Protein AF-A0A3D3CQ47-F1 (afdb_monomer)

Mean predicted aligned error: 13.93 Å

Solvent-accessible surface area (backbone atoms only — not comparable to full-atom values): 6694 Å² total; per-residue (Å²): 135,86,79,79,76,79,82,81,74,80,78,77,78,75,79,63,89,65,77,88,70,76,76,74,76,72,73,89,73,58,98,75,67,72,84,79,65,90,81,73,42,63,77,78,65,47,44,60,53,39,61,75,74,40,33,80,37,21,18,90,90,31,12,78,88,47,84,62,45,49,48,78,46,72,70,48,36,46,56,35,55,73,71,42,50,47,58,30,14,64,68,50,34,92,95,43,70,50,46,78,78,129

Foldseek 3Di:
DDDDDDPPPPPPPPPPPPVVPPDDPDDCPDPPPPPDPPDDDCVPHPQVVCVVFPCCQADCVRVPVVVNQHCNDPVSVCVCVVVCLVVCQCVVHPPHPHPDDD

Secondary structure (DSSP, 8-state):
----------------TTTT---PPP----TT-----SS--IIIIIHHHHHHHTHHHHSTTTGGGGTT---SSHHHHHHHHHTSHHHHHHTT-TTS--SS--

Sequence (102 aa):
MFSALPAFFFISCSKTSADRQTMNPPPPGNGTSSCDTADMKYAADVVPILQSHCYACHGSNSNTGSGGIILDSYNDLKTYAGNGYLKGNITHATGYIGMPYG

Structure (mmCIF, N/CA/C/O backbone):
data_AF-A0A3D3CQ47-F1
#
_entry.id   AF-A0A3D3CQ47-F1
#
loop_
_atom_site.group_PDB
_atom_site.id
_atom_site.type_symbol
_atom_site.label_atom_id
_atom_site.label_alt_id
_atom_site.label_comp_id
_atom_site.label_asym_id
_atom_site.label_entity_id
_atom_site.label_seq_id
_atom_site.pdbx_PDB_ins_code
_atom_site.Cartn_x
_atom_site.Cartn_y
_atom_site.Cartn_z
_atom_site.occupancy
_atom_site.B_iso_or_equiv
_atom_site.auth_seq_id
_atom_site.auth_comp_id
_atom_site.auth_asym_id
_atom_site.auth_atom_id
_atom_site.pdbx_PDB_model_num
ATOM 1 N N . MET A 1 1 ? 30.175 -60.212 -8.297 1.00 45.47 1 MET A N 1
ATOM 2 C CA . MET A 1 1 ? 29.993 -58.876 -8.903 1.00 45.47 1 MET A CA 1
ATOM 3 C C . MET A 1 1 ? 28.563 -58.469 -8.587 1.00 45.47 1 MET A C 1
ATOM 5 O O . MET A 1 1 ? 27.650 -58.882 -9.285 1.00 45.47 1 MET A O 1
ATOM 9 N N . PHE A 1 2 ? 28.340 -57.847 -7.428 1.00 43.09 2 PHE A N 1
ATOM 10 C CA . PHE A 1 2 ? 26.990 -57.523 -6.965 1.00 43.09 2 PHE A CA 1
ATOM 11 C C . PHE A 1 2 ? 26.507 -56.290 -7.728 1.00 43.09 2 PHE A C 1
ATOM 13 O O . PHE A 1 2 ? 26.981 -55.182 -7.497 1.00 43.09 2 PHE A O 1
ATOM 20 N N . SER A 1 3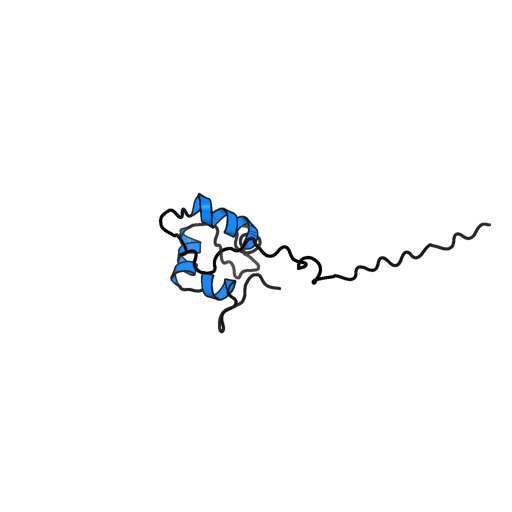 ? 25.633 -56.519 -8.705 1.00 48.81 3 SER A N 1
ATOM 21 C CA . SER A 1 3 ? 24.965 -55.466 -9.460 1.00 48.81 3 SER A CA 1
ATOM 22 C C . SER A 1 3 ? 23.957 -54.793 -8.528 1.00 48.81 3 SER A C 1
ATOM 24 O O . SER A 1 3 ? 22.962 -55.399 -8.135 1.00 48.81 3 SER A O 1
ATOM 26 N N . ALA A 1 4 ? 24.271 -53.574 -8.094 1.00 56.88 4 ALA A N 1
ATOM 27 C CA . ALA A 1 4 ? 23.358 -52.743 -7.329 1.00 56.88 4 ALA A CA 1
ATOM 28 C C . ALA A 1 4 ? 22.226 -52.288 -8.259 1.00 56.88 4 ALA A C 1
ATOM 30 O O . ALA A 1 4 ? 22.441 -51.457 -9.141 1.00 56.88 4 ALA A O 1
ATOM 31 N N . LEU A 1 5 ? 21.026 -52.846 -8.076 1.00 58.59 5 LEU A N 1
ATOM 32 C CA . LEU A 1 5 ? 19.818 -52.275 -8.662 1.00 58.59 5 LEU A CA 1
ATOM 33 C C . LEU A 1 5 ? 19.586 -50.904 -8.009 1.00 58.59 5 LEU A C 1
ATOM 35 O O . LEU A 1 5 ? 19.491 -50.837 -6.780 1.00 58.59 5 LEU A O 1
ATOM 39 N N . PRO A 1 6 ? 19.486 -49.810 -8.779 1.00 57.19 6 PRO A N 1
ATOM 40 C CA . PRO A 1 6 ? 19.151 -48.521 -8.208 1.00 57.19 6 PRO A CA 1
ATOM 41 C C . PRO A 1 6 ? 17.699 -48.582 -7.732 1.00 57.19 6 PRO A C 1
ATOM 43 O O . PRO A 1 6 ? 16.778 -48.824 -8.514 1.00 57.19 6 PRO A O 1
ATOM 46 N N . ALA A 1 7 ? 17.493 -48.373 -6.433 1.00 63.53 7 ALA A N 1
ATOM 47 C CA . ALA A 1 7 ? 16.179 -48.100 -5.883 1.00 63.53 7 ALA A CA 1
ATOM 48 C C . ALA A 1 7 ? 15.687 -46.771 -6.478 1.00 63.53 7 ALA A C 1
ATOM 50 O O . ALA A 1 7 ? 16.032 -45.692 -5.999 1.00 63.53 7 ALA A O 1
ATOM 51 N N . PHE A 1 8 ? 14.910 -46.854 -7.558 1.00 58.56 8 PHE A N 1
ATOM 52 C CA . PHE A 1 8 ? 14.142 -45.732 -8.081 1.00 58.56 8 PHE A CA 1
ATOM 53 C C . PHE A 1 8 ? 13.033 -45.408 -7.081 1.00 58.56 8 PHE A C 1
ATOM 55 O O . PHE A 1 8 ? 11.922 -45.931 -7.139 1.00 58.56 8 PHE A O 1
ATOM 62 N N . PHE A 1 9 ? 13.369 -44.552 -6.121 1.00 57.88 9 PHE A N 1
ATOM 63 C CA . PHE A 1 9 ? 12.401 -43.895 -5.265 1.00 57.88 9 PHE A CA 1
ATOM 64 C C . PHE A 1 9 ? 11.687 -42.848 -6.128 1.00 57.88 9 PHE A C 1
ATOM 66 O O . PHE A 1 9 ? 12.201 -41.753 -6.358 1.00 57.88 9 PHE A O 1
ATOM 73 N N . PHE A 1 10 ? 10.524 -43.203 -6.675 1.00 49.66 10 PHE A N 1
ATOM 74 C CA . PHE A 1 10 ? 9.627 -42.228 -7.285 1.00 49.66 10 PHE A CA 1
ATOM 75 C C . PHE A 1 10 ? 9.114 -41.309 -6.175 1.00 49.66 10 PHE A C 1
ATOM 77 O O . PHE A 1 10 ? 8.129 -41.604 -5.499 1.00 49.66 10 PHE A O 1
ATOM 84 N N . ILE A 1 11 ? 9.814 -40.192 -5.971 1.00 64.38 11 ILE A N 1
ATOM 85 C CA . ILE A 1 11 ? 9.326 -39.070 -5.175 1.00 64.38 11 ILE A CA 1
ATOM 86 C C . ILE A 1 11 ? 8.127 -38.496 -5.933 1.00 64.38 11 ILE A C 1
ATOM 88 O O . ILE A 1 11 ? 8.261 -37.680 -6.844 1.00 64.38 11 ILE A O 1
ATOM 92 N N . SER A 1 12 ? 6.937 -38.978 -5.579 1.00 60.62 12 SER A N 1
ATOM 93 C CA . SER A 1 12 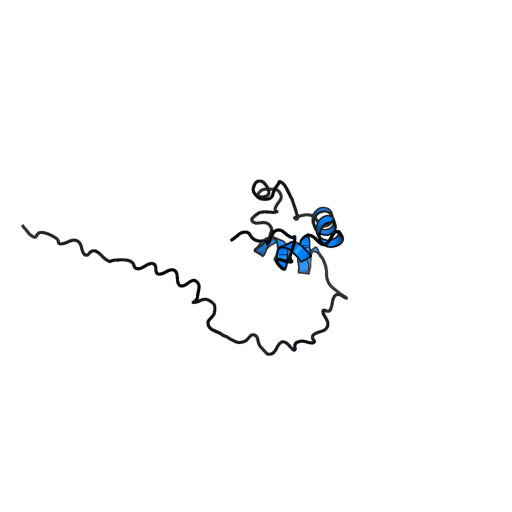? 5.675 -38.357 -5.953 1.00 60.62 12 SER A CA 1
ATOM 94 C C . SER A 1 12 ? 5.595 -37.000 -5.256 1.00 60.62 12 SER A C 1
ATOM 96 O O . SER A 1 12 ? 5.189 -36.901 -4.103 1.00 60.62 12 SER A O 1
ATOM 98 N N . CYS A 1 13 ? 5.980 -35.932 -5.952 1.00 62.78 13 CYS A N 1
ATOM 99 C CA . CYS A 1 13 ? 5.513 -34.591 -5.616 1.00 62.78 13 CYS A CA 1
ATOM 100 C C . CYS A 1 13 ? 4.133 -34.403 -6.250 1.00 62.78 13 CYS A C 1
ATOM 102 O O . CYS A 1 13 ? 3.977 -33.677 -7.233 1.00 62.78 13 CYS A O 1
ATOM 104 N N . SER A 1 14 ? 3.119 -35.062 -5.686 1.00 62.16 14 SER A N 1
ATOM 105 C CA . SER A 1 14 ? 1.749 -34.596 -5.885 1.00 62.16 14 SER A CA 1
ATOM 106 C C . SER A 1 14 ? 1.655 -33.258 -5.161 1.00 62.16 14 SER A C 1
ATOM 108 O O . SER A 1 14 ? 1.646 -33.209 -3.933 1.00 62.16 14 SER A O 1
ATOM 110 N N . LYS A 1 15 ? 1.684 -32.151 -5.911 1.00 52.66 15 LYS A N 1
ATOM 111 C CA . LYS A 1 15 ? 1.319 -30.842 -5.371 1.00 52.66 15 LYS A CA 1
ATOM 112 C C . LYS A 1 15 ? -0.129 -30.945 -4.901 1.00 52.66 15 LYS A C 1
ATOM 114 O O . LYS A 1 15 ? -1.047 -30.762 -5.695 1.00 52.66 15 LYS A O 1
ATOM 119 N N . THR A 1 16 ? -0.346 -31.234 -3.624 1.00 55.59 16 THR A N 1
ATOM 120 C CA . THR A 1 16 ? -1.658 -31.030 -3.026 1.00 55.59 16 THR A CA 1
ATOM 121 C C . THR A 1 16 ? -1.791 -29.539 -2.754 1.00 55.59 16 THR A C 1
ATOM 123 O O . THR A 1 16 ? -1.579 -29.064 -1.645 1.00 55.59 16 THR A O 1
ATOM 126 N N . SER A 1 17 ? -2.184 -28.783 -3.781 1.00 56.06 17 SER A N 1
ATOM 127 C CA . SER A 1 17 ? -2.675 -27.404 -3.642 1.00 56.06 17 SER A CA 1
ATOM 128 C C . SER A 1 17 ? -3.968 -27.321 -2.807 1.00 56.06 17 SER A C 1
ATOM 130 O O . SER A 1 17 ? -4.539 -26.247 -2.671 1.00 56.06 17 SER A O 1
ATOM 132 N N . ALA A 1 18 ? -4.439 -28.446 -2.260 1.00 55.16 18 ALA A N 1
ATOM 133 C CA . ALA A 1 18 ? -5.643 -28.576 -1.448 1.00 55.16 18 ALA A CA 1
ATOM 134 C C . ALA A 1 18 ? -5.375 -28.923 0.038 1.00 55.16 18 ALA A C 1
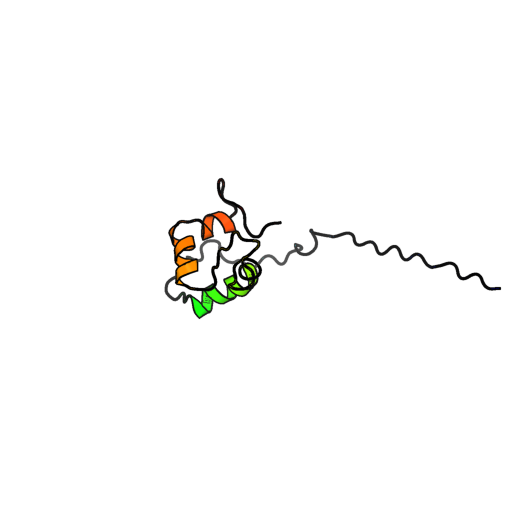ATOM 136 O O . ALA A 1 18 ? -6.322 -28.956 0.814 1.00 55.16 18 ALA A O 1
ATOM 137 N N . ASP A 1 19 ? -4.119 -29.123 0.474 1.00 54.38 19 ASP A N 1
ATOM 138 C CA . ASP A 1 19 ? -3.771 -29.497 1.866 1.00 54.38 19 ASP A CA 1
ATOM 139 C C . ASP A 1 19 ? -3.009 -28.378 2.593 1.00 54.38 19 ASP A C 1
ATOM 141 O O . ASP A 1 19 ? -2.005 -28.553 3.279 1.00 54.38 19 ASP A O 1
ATOM 145 N N . ARG A 1 20 ? -3.502 -27.155 2.394 1.00 50.94 20 ARG A N 1
ATOM 146 C CA . ARG A 1 20 ? -3.514 -26.116 3.434 1.00 50.94 20 ARG A CA 1
ATOM 147 C C . ARG A 1 20 ? -4.903 -25.505 3.594 1.00 50.94 20 ARG A C 1
ATOM 149 O O . ARG A 1 20 ? -5.047 -24.370 4.034 1.00 50.94 20 ARG A O 1
ATOM 156 N N . GLN A 1 21 ? -5.932 -26.263 3.224 1.00 55.41 21 GLN A N 1
ATOM 157 C CA . GLN A 1 21 ? -7.325 -25.885 3.432 1.00 55.41 21 GLN A CA 1
ATOM 158 C C . GLN A 1 21 ? -8.112 -27.015 4.106 1.00 55.41 21 GLN A C 1
ATOM 160 O O . GLN A 1 21 ? -9.293 -27.202 3.843 1.00 55.41 21 GLN A O 1
ATOM 165 N N . THR A 1 22 ? -7.495 -27.740 5.043 1.00 51.44 22 THR A N 1
ATOM 166 C CA . THR A 1 22 ? -8.250 -28.451 6.082 1.00 51.44 22 THR A CA 1
ATOM 167 C C . THR A 1 22 ? -8.216 -27.635 7.373 1.00 51.44 22 THR A C 1
ATOM 169 O O . THR A 1 22 ? -7.341 -27.775 8.219 1.00 51.44 22 THR A O 1
ATOM 172 N N . MET A 1 23 ? -9.175 -26.714 7.447 1.00 49.72 23 MET A N 1
ATOM 173 C CA . MET A 1 23 ? -10.098 -26.542 8.571 1.00 49.72 23 MET A CA 1
ATOM 174 C C . MET A 1 23 ? -9.504 -26.631 9.990 1.00 49.72 23 MET A C 1
ATOM 176 O O . MET A 1 23 ? -9.582 -27.659 10.654 1.00 49.72 23 MET A O 1
ATOM 180 N N . ASN A 1 24 ? -9.115 -25.483 10.533 1.00 49.44 24 ASN A N 1
ATOM 181 C CA . ASN A 1 24 ? -9.847 -25.022 11.708 1.00 49.44 24 ASN A CA 1
ATOM 182 C C . ASN A 1 24 ? -10.803 -23.943 11.177 1.00 49.44 24 ASN A C 1
ATOM 184 O O . ASN A 1 24 ? -10.317 -23.065 10.453 1.00 49.44 24 ASN A O 1
ATOM 188 N N . PRO A 1 25 ? -12.126 -23.979 11.428 1.00 56.50 25 PRO A N 1
ATOM 189 C CA . PRO A 1 25 ? -12.911 -22.768 11.238 1.00 56.50 25 PRO A CA 1
ATOM 190 C C . PRO A 1 25 ? -12.182 -21.641 11.986 1.00 56.50 25 PRO A C 1
ATOM 192 O O . PRO A 1 25 ? -11.730 -21.874 13.116 1.00 56.50 25 PRO A O 1
ATOM 195 N N . PRO A 1 26 ? -12.002 -20.444 11.393 1.00 57.97 26 PRO A N 1
ATOM 196 C CA . PRO A 1 26 ? -11.635 -19.303 12.216 1.00 57.97 26 PRO A CA 1
ATOM 197 C C . PRO A 1 26 ? -12.612 -19.284 13.406 1.00 57.97 26 PRO A C 1
ATOM 199 O O . PRO A 1 26 ? -13.793 -19.606 13.205 1.00 57.97 26 PRO A O 1
ATOM 202 N N . PRO A 1 27 ? -12.156 -18.978 14.641 1.00 57.56 27 PRO A N 1
ATOM 203 C CA . PRO A 1 27 ? -13.080 -18.761 15.756 1.00 57.56 27 PRO A CA 1
ATOM 204 C C . PRO A 1 27 ? -14.210 -17.864 15.247 1.00 57.56 27 PRO A C 1
ATOM 206 O O . PRO A 1 27 ? -13.894 -17.028 14.400 1.00 57.56 27 PRO A O 1
ATOM 209 N N . PRO A 1 28 ? -15.479 -18.047 15.668 1.00 48.53 28 PRO A N 1
ATOM 210 C CA . PRO A 1 28 ? -16.622 -17.325 15.114 1.00 48.53 28 PRO A CA 1
ATOM 211 C C . PRO A 1 28 ? -16.397 -15.816 15.246 1.00 48.53 28 PRO A C 1
ATOM 213 O O . PRO A 1 28 ? -16.773 -15.170 16.219 1.00 48.53 28 PRO A O 1
ATOM 216 N N . GLY A 1 29 ? -15.719 -15.265 14.246 1.00 52.81 29 GLY A N 1
ATOM 217 C CA 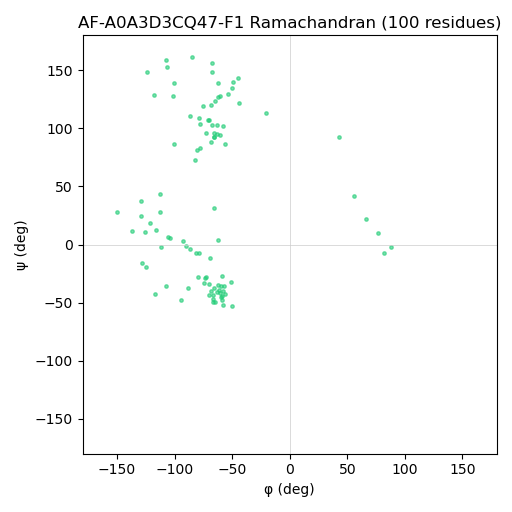. GLY A 1 29 ? -15.459 -13.868 14.032 1.00 52.81 29 GLY A CA 1
ATOM 218 C C . GLY A 1 29 ? -16.731 -13.379 13.407 1.00 52.81 29 GLY A C 1
ATOM 219 O O . GLY A 1 29 ? -16.878 -13.379 12.190 1.00 52.81 29 GLY A O 1
ATOM 220 N N . ASN A 1 30 ? -17.682 -13.129 14.296 1.00 51.78 30 ASN A N 1
ATOM 221 C CA . ASN A 1 30 ? -18.940 -12.465 14.075 1.00 51.78 30 ASN A CA 1
ATOM 222 C C . ASN A 1 30 ? -18.905 -11.609 12.799 1.00 51.78 30 ASN A C 1
ATOM 224 O O . ASN A 1 30 ? -18.198 -10.602 12.738 1.00 51.78 30 ASN A O 1
ATOM 228 N N . GLY A 1 31 ? -19.682 -12.009 11.789 1.00 59.62 31 GLY A N 1
ATOM 229 C CA . GLY A 1 31 ? -19.869 -11.308 10.514 1.00 59.62 31 GLY A CA 1
ATOM 230 C C . GLY A 1 31 ? -20.572 -9.951 10.639 1.00 59.62 31 GLY A C 1
ATOM 231 O O . GLY A 1 31 ? -21.301 -9.559 9.738 1.00 59.62 31 GLY A O 1
ATOM 232 N N . THR A 1 32 ? -20.371 -9.251 11.755 1.00 54.78 32 THR A N 1
ATOM 233 C CA . THR A 1 32 ? -20.753 -7.863 12.019 1.00 54.78 32 THR A CA 1
ATOM 234 C C . THR A 1 32 ? -19.783 -7.200 13.008 1.00 54.78 32 THR A C 1
ATOM 236 O O . THR A 1 32 ? -20.185 -6.307 13.756 1.00 54.78 32 THR A O 1
ATOM 239 N N . SER A 1 33 ? -18.514 -7.621 13.082 1.00 60.94 33 SER A N 1
ATOM 240 C CA . SER A 1 33 ? -17.495 -6.736 13.651 1.00 60.94 33 SER A CA 1
ATOM 241 C C . SER A 1 33 ? -17.436 -5.521 12.735 1.00 60.94 33 SER A C 1
ATOM 243 O O . SER A 1 33 ? -16.935 -5.612 11.617 1.00 60.94 33 SER A O 1
ATOM 245 N N . SER A 1 34 ? -18.037 -4.411 13.169 1.00 67.06 34 SER A N 1
ATOM 246 C CA . SER A 1 34 ? -17.813 -3.108 12.551 1.00 67.06 34 SER A CA 1
ATOM 247 C C . SER A 1 34 ? -16.312 -2.982 12.314 1.00 67.06 34 SER A C 1
ATOM 249 O O . SER A 1 34 ? -15.550 -3.148 13.265 1.00 67.06 34 SER A O 1
ATOM 251 N N . CYS A 1 35 ? -15.885 -2.772 11.065 1.00 78.38 35 CYS A N 1
ATOM 252 C CA . CYS A 1 35 ? -14.485 -2.485 10.775 1.00 78.38 35 CYS A CA 1
ATOM 253 C C . CYS A 1 35 ? -14.112 -1.235 11.569 1.00 78.38 35 CYS A C 1
ATOM 255 O O . CYS A 1 35 ? -14.510 -0.129 11.203 1.00 78.38 35 CYS A O 1
ATOM 257 N N . ASP A 1 36 ? -13.422 -1.423 12.690 1.00 81.81 36 ASP A N 1
ATOM 258 C CA . ASP A 1 36 ? -12.991 -0.322 13.527 1.00 81.81 36 ASP A CA 1
ATOM 259 C C . ASP A 1 36 ? -11.752 0.301 12.896 1.00 81.81 36 ASP A C 1
ATOM 261 O O . ASP A 1 36 ? -10.675 -0.294 12.844 1.00 81.81 36 ASP A O 1
ATOM 265 N N . THR A 1 37 ? -11.939 1.501 12.359 1.00 87.06 37 THR A N 1
ATOM 266 C CA . THR A 1 37 ? -10.869 2.290 11.758 1.00 87.06 37 THR A CA 1
ATOM 267 C C . THR A 1 37 ? -10.453 3.464 12.639 1.00 87.06 37 THR A C 1
ATOM 269 O O . THR A 1 37 ? -9.675 4.294 12.172 1.00 87.06 37 THR A O 1
ATOM 272 N N . ALA A 1 38 ? -10.977 3.586 13.867 1.00 89.62 38 ALA A N 1
ATOM 273 C CA . ALA A 1 38 ? -10.782 4.768 14.707 1.00 89.62 38 ALA A CA 1
ATOM 274 C C . ALA A 1 38 ? -9.303 5.001 15.051 1.00 89.62 38 ALA A C 1
ATOM 276 O O . ALA A 1 38 ? -8.829 6.136 14.999 1.00 89.62 38 ALA A O 1
ATOM 277 N N . ASP A 1 39 ? -8.557 3.923 15.311 1.00 91.00 39 ASP A N 1
ATOM 278 C CA . ASP A 1 39 ? -7.168 3.996 15.772 1.00 91.00 39 ASP A CA 1
ATOM 279 C C . ASP A 1 39 ? -6.129 3.402 14.819 1.00 91.00 39 ASP A C 1
ATOM 281 O O . ASP A 1 39 ? -4.956 3.302 15.175 1.00 91.00 39 ASP A O 1
ATOM 285 N N . MET A 1 40 ? -6.511 3.114 13.57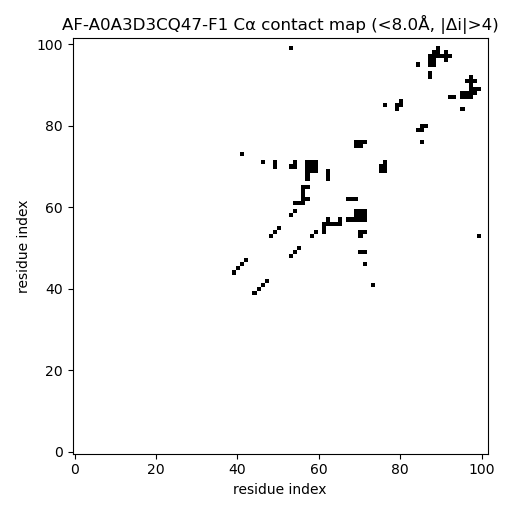5 1.00 93.31 40 MET A N 1
ATOM 286 C CA . MET A 1 40 ? -5.592 2.588 12.562 1.00 93.31 40 MET A CA 1
ATOM 287 C C . MET A 1 40 ? -4.436 3.551 12.267 1.00 93.31 40 MET A C 1
ATOM 289 O O . MET A 1 40 ? -4.631 4.728 11.946 1.00 93.31 40 MET A O 1
ATOM 293 N N . LYS A 1 41 ? -3.207 3.038 12.340 1.00 94.75 41 LYS A N 1
ATOM 294 C CA . LYS A 1 41 ? -1.959 3.743 12.046 1.00 94.75 41 LYS A CA 1
ATOM 295 C C . LYS A 1 41 ? -1.258 3.069 10.876 1.00 94.75 41 LYS A C 1
ATOM 297 O O . LYS A 1 41 ? -0.954 1.883 10.902 1.00 94.75 41 LYS A O 1
ATOM 302 N N . TYR A 1 42 ? -0.895 3.864 9.870 1.00 95.44 42 TYR A N 1
ATOM 303 C CA . TYR A 1 42 ? -0.210 3.369 8.673 1.00 95.44 42 TYR A CA 1
ATOM 304 C C . TYR A 1 42 ? 1.014 2.493 8.996 1.00 95.44 42 TYR A C 1
ATOM 306 O O . TYR A 1 42 ? 1.107 1.363 8.530 1.00 95.44 42 TYR A O 1
ATOM 314 N N . ALA A 1 43 ? 1.931 2.993 9.827 1.00 96.56 43 ALA A N 1
ATOM 315 C CA . ALA A 1 43 ? 3.180 2.295 10.117 1.00 96.56 43 ALA A CA 1
ATOM 316 C C . ALA A 1 43 ? 2.999 1.024 10.965 1.00 96.56 43 ALA A C 1
ATOM 318 O O . ALA A 1 43 ? 3.755 0.075 10.784 1.00 96.56 43 ALA A O 1
ATOM 319 N N . ALA A 1 44 ? 2.029 1.010 11.884 1.00 96.25 44 ALA A N 1
ATOM 320 C CA . ALA A 1 44 ? 1.833 -0.106 12.810 1.00 96.25 44 ALA A CA 1
ATOM 321 C C . ALA A 1 44 ? 0.914 -1.191 12.235 1.00 96.25 44 ALA A C 1
ATOM 323 O O . ALA A 1 44 ? 1.180 -2.370 12.434 1.00 96.25 44 ALA A O 1
ATOM 324 N N . ASP A 1 45 ? -0.127 -0.798 11.496 1.00 95.06 45 ASP A N 1
ATOM 325 C CA . ASP A 1 45 ? -1.188 -1.713 11.068 1.00 95.06 45 ASP A CA 1
ATOM 326 C C . ASP A 1 45 ? -1.117 -2.042 9.573 1.00 95.06 45 ASP A C 1
ATOM 328 O O . ASP A 1 45 ? -1.396 -3.166 9.167 1.00 95.06 45 ASP A O 1
ATOM 332 N N . VAL A 1 46 ? -0.720 -1.081 8.729 1.00 95.25 46 VAL A N 1
ATOM 333 C CA . VAL A 1 46 ? -0.759 -1.246 7.264 1.00 95.25 46 VAL A CA 1
ATOM 334 C C . VAL A 1 46 ? 0.579 -1.735 6.717 1.00 95.25 46 VAL A C 1
ATOM 336 O O . VAL A 1 46 ? 0.617 -2.693 5.947 1.00 95.25 46 VAL A O 1
ATOM 339 N N . VAL A 1 47 ? 1.693 -1.118 7.120 1.00 97.31 47 VAL A N 1
ATOM 340 C CA . VAL A 1 47 ? 3.032 -1.461 6.607 1.00 97.31 47 VAL A CA 1
ATOM 341 C C . VAL A 1 47 ? 3.392 -2.941 6.799 1.00 97.31 47 VAL A C 1
ATOM 343 O O . VAL A 1 47 ? 3.886 -3.524 5.831 1.00 97.31 47 VAL A O 1
ATOM 346 N N . PRO A 1 48 ? 3.121 -3.601 7.946 1.00 97.62 48 PRO A N 1
ATOM 347 C CA . PRO A 1 48 ? 3.423 -5.028 8.094 1.00 97.62 48 PRO A CA 1
ATOM 348 C C . PRO A 1 48 ? 2.694 -5.912 7.071 1.00 97.62 48 PRO A C 1
ATOM 350 O O . PRO A 1 48 ? 3.263 -6.877 6.560 1.00 97.62 48 PRO A O 1
ATOM 353 N N . ILE A 1 49 ? 1.457 -5.552 6.714 1.00 96.12 49 ILE A N 1
ATOM 354 C CA . ILE A 1 49 ? 0.665 -6.255 5.695 1.00 96.12 49 ILE A CA 1
ATOM 355 C C . ILE A 1 49 ? 1.317 -6.079 4.319 1.00 96.12 49 ILE A C 1
ATOM 357 O O . ILE A 1 49 ? 1.515 -7.056 3.594 1.00 96.12 49 ILE A O 1
ATOM 361 N N . LEU A 1 50 ? 1.708 -4.848 3.971 1.00 96.19 50 LEU A N 1
ATOM 362 C CA . LEU A 1 50 ? 2.368 -4.568 2.693 1.00 96.19 50 LEU A CA 1
ATOM 363 C C . LEU A 1 50 ? 3.718 -5.280 2.581 1.00 96.19 50 LEU A C 1
ATOM 365 O O . LEU A 1 50 ? 4.033 -5.834 1.530 1.00 96.19 50 LEU A O 1
ATOM 369 N N . GLN A 1 51 ? 4.497 -5.314 3.662 1.00 96.12 51 GLN A N 1
ATOM 370 C CA . GLN A 1 51 ? 5.764 -6.042 3.718 1.00 96.12 51 GLN A CA 1
ATOM 371 C C . GLN A 1 51 ? 5.563 -7.539 3.481 1.00 96.12 51 GLN A C 1
ATOM 373 O O . GLN A 1 51 ? 6.335 -8.148 2.743 1.00 96.12 51 GLN A O 1
ATOM 378 N N . SER A 1 52 ? 4.518 -8.124 4.074 1.00 95.88 52 SER A N 1
ATOM 379 C CA . SER A 1 52 ? 4.252 -9.560 3.973 1.00 95.88 52 SER A CA 1
ATOM 380 C C . SER A 1 52 ? 3.697 -9.982 2.610 1.00 95.88 52 SER A C 1
ATOM 382 O O . SER A 1 52 ? 3.997 -11.083 2.149 1.00 95.88 52 SER A O 1
ATOM 384 N N . HIS A 1 53 ? 2.907 -9.125 1.957 1.00 94.19 53 HIS A N 1
ATOM 385 C CA . HIS A 1 53 ? 2.093 -9.545 0.810 1.00 94.19 53 HIS A CA 1
ATOM 386 C C . HIS A 1 53 ? 2.310 -8.745 -0.475 1.00 94.19 53 HIS A C 1
ATOM 388 O O . HIS A 1 53 ? 1.960 -9.226 -1.549 1.00 94.19 53 HIS A O 1
ATOM 394 N N . CYS A 1 54 ? 2.874 -7.540 -0.398 1.00 94.75 54 CYS A N 1
ATOM 395 C CA . CYS A 1 54 ? 2.936 -6.621 -1.536 1.00 94.75 54 CYS A CA 1
ATOM 396 C C . CYS A 1 54 ? 4.377 -6.320 -1.957 1.00 94.75 54 CYS A C 1
ATOM 398 O O . CYS A 1 54 ? 4.684 -6.315 -3.147 1.00 94.75 54 CYS A O 1
ATOM 400 N N . TYR A 1 55 ? 5.289 -6.101 -1.008 1.00 94.88 55 TYR A N 1
ATOM 401 C CA . TYR A 1 55 ? 6.650 -5.634 -1.296 1.00 94.88 55 TYR A CA 1
ATOM 402 C C . TYR A 1 55 ? 7.532 -6.662 -2.000 1.00 94.88 55 TYR A C 1
ATOM 404 O O . TYR A 1 55 ? 8.572 -6.285 -2.526 1.00 94.88 55 TYR A O 1
ATOM 412 N N . ALA A 1 56 ? 7.127 -7.929 -2.091 1.00 93.38 56 ALA A N 1
ATOM 413 C CA . ALA A 1 56 ? 7.802 -8.888 -2.966 1.00 93.38 56 ALA A CA 1
ATOM 414 C C . ALA A 1 56 ? 7.799 -8.430 -4.438 1.00 93.38 56 ALA A C 1
ATOM 416 O O . ALA A 1 56 ? 8.715 -8.766 -5.182 1.00 93.38 56 ALA A O 1
ATOM 417 N N . CYS A 1 57 ? 6.800 -7.633 -4.834 1.00 94.25 57 CYS A N 1
ATOM 418 C CA . CYS A 1 57 ? 6.663 -7.101 -6.187 1.00 94.25 57 CYS A CA 1
ATOM 419 C C . CYS A 1 57 ? 6.475 -5.576 -6.225 1.00 94.25 57 CYS A C 1
ATOM 421 O O . CYS A 1 57 ? 6.625 -4.987 -7.282 1.00 94.25 57 CYS A O 1
ATOM 423 N N . HIS A 1 58 ? 6.127 -4.912 -5.124 1.00 96.19 58 HIS A N 1
ATOM 424 C CA . HIS A 1 58 ? 5.828 -3.471 -5.080 1.00 96.19 58 HIS A CA 1
ATOM 425 C C . HIS A 1 58 ? 6.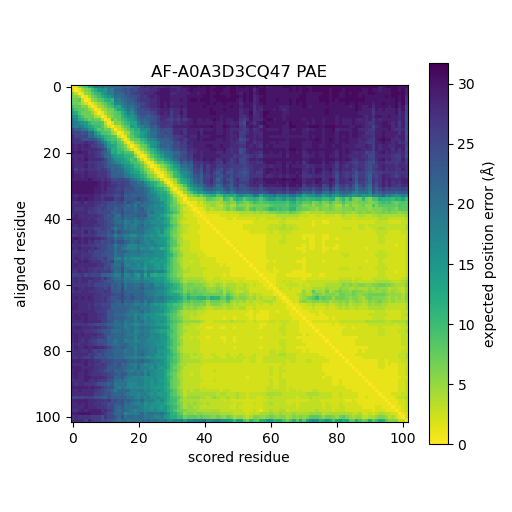731 -2.686 -4.112 1.00 96.19 58 HIS A C 1
ATOM 427 O O . HIS A 1 58 ? 6.383 -1.588 -3.682 1.00 96.19 58 HIS A O 1
ATOM 433 N N . GLY A 1 59 ? 7.878 -3.246 -3.726 1.00 95.12 59 GLY A N 1
ATOM 434 C CA . GLY A 1 59 ? 8.887 -2.529 -2.946 1.00 95.12 59 GLY A CA 1
ATOM 435 C C . GLY A 1 59 ? 9.822 -1.723 -3.849 1.00 95.12 59 GLY A C 1
ATOM 436 O O . GLY A 1 59 ? 9.955 -2.020 -5.039 1.00 95.12 59 GLY A O 1
ATOM 437 N N . SER A 1 60 ? 10.533 -0.746 -3.282 1.00 93.56 60 SER A N 1
ATOM 438 C CA . SER A 1 60 ? 11.504 0.093 -4.007 1.00 93.56 60 SER A CA 1
ATOM 439 C C . SER A 1 60 ? 12.531 -0.711 -4.811 1.00 93.56 60 SER A C 1
ATOM 441 O O . SER A 1 60 ? 12.948 -0.282 -5.882 1.00 93.56 60 SER A O 1
ATOM 443 N N . ASN A 1 61 ? 12.905 -1.901 -4.330 1.00 91.81 61 ASN A N 1
ATOM 444 C CA . ASN A 1 61 ? 13.921 -2.756 -4.953 1.00 91.81 61 ASN A CA 1
ATOM 445 C C . ASN A 1 61 ? 13.340 -3.958 -5.722 1.00 91.81 61 ASN A C 1
ATOM 447 O O . ASN A 1 61 ? 14.093 -4.826 -6.154 1.00 91.81 61 ASN A O 1
ATOM 451 N N . SER A 1 62 ? 12.016 -4.053 -5.858 1.00 89.94 62 SER A N 1
ATOM 452 C CA . SER A 1 62 ? 11.326 -5.248 -6.375 1.00 89.94 62 SER A CA 1
ATOM 453 C C . SER A 1 62 ? 10.191 -4.933 -7.362 1.00 89.94 62 SER A C 1
ATOM 455 O O . SER A 1 62 ? 9.432 -5.824 -7.735 1.00 89.94 62 SER A O 1
ATOM 457 N N . ASN A 1 63 ? 10.091 -3.684 -7.829 1.00 90.56 63 ASN A N 1
ATOM 458 C CA . ASN A 1 63 ? 8.978 -3.176 -8.644 1.00 90.56 63 ASN A CA 1
ATOM 459 C C . ASN A 1 63 ? 9.028 -3.500 -10.148 1.00 90.56 63 ASN A C 1
ATOM 461 O O . ASN A 1 63 ? 8.071 -3.204 -10.869 1.00 90.56 63 ASN A O 1
ATOM 465 N N . THR A 1 64 ? 10.126 -4.074 -10.650 1.00 85.88 64 THR A N 1
ATOM 466 C CA . THR A 1 64 ? 10.363 -4.200 -12.098 1.00 85.88 64 THR A CA 1
ATOM 467 C C . THR A 1 64 ? 9.300 -5.063 -12.783 1.00 85.88 64 THR A C 1
ATOM 469 O O . THR A 1 64 ? 8.879 -4.751 -13.893 1.00 85.88 64 THR A O 1
ATOM 472 N N . GLY A 1 65 ? 8.803 -6.101 -12.101 1.00 81.00 65 GLY A N 1
ATOM 473 C CA . GLY A 1 65 ? 7.705 -6.950 -12.585 1.00 81.00 65 GLY A CA 1
ATOM 474 C C . GLY A 1 65 ? 6.303 -6.346 -12.425 1.00 81.00 65 GLY A C 1
ATOM 475 O O . GLY A 1 65 ? 5.339 -6.902 -12.940 1.00 81.00 65 GLY A O 1
ATOM 476 N N . SER A 1 66 ? 6.181 -5.203 -11.749 1.00 88.00 66 SER A N 1
ATOM 477 C CA . SER A 1 66 ? 4.903 -4.581 -11.370 1.00 88.00 66 SER A CA 1
ATOM 478 C C . SER A 1 66 ? 4.644 -3.264 -12.095 1.00 88.00 66 SER A C 1
ATOM 480 O O . SER A 1 66 ? 4.003 -2.361 -11.557 1.00 88.00 66 SER A O 1
ATOM 482 N N . GLY A 1 67 ? 5.206 -3.109 -13.297 1.00 88.56 67 GLY A N 1
ATOM 483 C CA . GLY A 1 67 ? 5.104 -1.870 -14.071 1.00 88.56 67 GLY A CA 1
ATOM 484 C C . GLY A 1 67 ? 5.820 -0.680 -13.423 1.00 88.56 67 GLY A C 1
ATOM 485 O O . GLY A 1 67 ? 5.469 0.461 -13.703 1.00 88.56 67 GLY A O 1
ATOM 486 N N . GLY A 1 68 ? 6.787 -0.935 -12.533 1.00 91.44 68 GLY A N 1
ATOM 487 C CA . GLY A 1 68 ? 7.508 0.110 -11.801 1.00 91.44 68 GLY A CA 1
ATOM 488 C C . GLY A 1 68 ? 6.718 0.737 -10.649 1.00 91.44 68 GLY A C 1
ATOM 489 O O . GLY A 1 68 ? 7.161 1.732 -10.083 1.00 91.44 68 GLY A O 1
ATOM 490 N N . ILE A 1 69 ? 5.562 0.174 -10.279 1.00 94.44 69 ILE A N 1
ATOM 491 C CA . ILE A 1 69 ? 4.728 0.699 -9.194 1.00 94.44 69 ILE A CA 1
ATOM 492 C C . ILE A 1 69 ? 5.349 0.355 -7.837 1.00 94.44 69 ILE A C 1
ATOM 494 O O . ILE A 1 69 ? 5.456 -0.820 -7.477 1.00 94.44 69 ILE A O 1
ATOM 498 N N . ILE A 1 70 ? 5.691 1.387 -7.068 1.00 95.75 70 ILE A N 1
ATOM 499 C CA . ILE A 1 70 ? 6.181 1.299 -5.687 1.00 95.75 70 ILE A CA 1
ATOM 500 C C . ILE A 1 70 ? 5.023 1.611 -4.734 1.00 95.75 70 ILE A C 1
ATOM 502 O O . ILE A 1 70 ? 4.235 2.509 -5.013 1.00 95.75 70 ILE A O 1
ATOM 506 N N . LEU A 1 71 ? 4.908 0.868 -3.631 1.00 96.06 71 LEU A N 1
ATOM 507 C CA . LEU A 1 71 ? 3.882 1.057 -2.594 1.00 96.06 71 LEU A CA 1
ATOM 508 C C . LEU A 1 71 ? 4.474 1.218 -1.185 1.00 96.06 71 LEU A C 1
ATOM 510 O O . LEU A 1 71 ? 3.734 1.136 -0.207 1.00 96.06 71 LEU A O 1
ATOM 514 N N . ASP A 1 72 ? 5.791 1.391 -1.056 1.00 93.50 72 ASP A N 1
ATOM 515 C CA . ASP A 1 72 ? 6.464 1.347 0.246 1.00 93.50 72 ASP A CA 1
ATOM 516 C C . ASP A 1 72 ? 6.496 2.672 1.021 1.00 93.50 72 ASP A C 1
ATOM 518 O O . ASP A 1 72 ? 6.867 2.693 2.200 1.00 93.50 72 ASP A O 1
ATOM 522 N N . SER A 1 73 ? 5.992 3.753 0.420 1.00 95.25 73 SER A N 1
ATOM 523 C CA . SER A 1 73 ? 5.705 5.011 1.103 1.00 95.25 73 SER A CA 1
ATOM 524 C C . SER A 1 73 ? 4.201 5.236 1.287 1.00 95.25 73 SER A C 1
ATOM 526 O O . SER A 1 73 ? 3.367 4.794 0.493 1.00 95.25 73 SER A O 1
ATOM 528 N N . TYR A 1 74 ? 3.845 5.998 2.326 1.00 96.56 74 TYR A N 1
ATOM 529 C CA . TYR A 1 74 ? 2.451 6.376 2.571 1.00 96.56 74 TYR A CA 1
ATOM 530 C C . TYR A 1 74 ? 1.839 7.125 1.380 1.00 96.56 74 TYR A C 1
ATOM 532 O O . TYR A 1 74 ? 0.683 6.889 1.038 1.00 96.56 74 TYR A O 1
ATOM 540 N N . ASN A 1 75 ? 2.599 8.023 0.745 1.00 96.94 7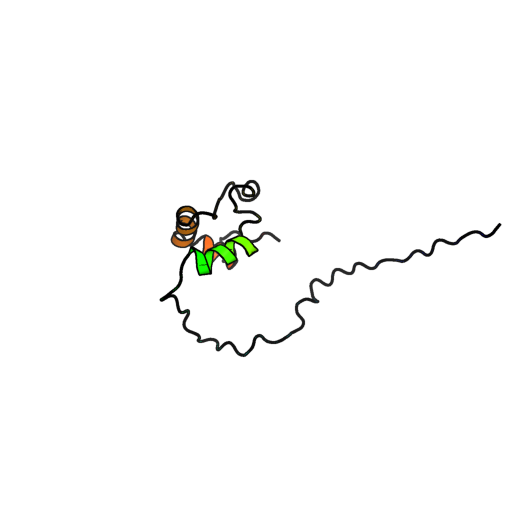5 ASN A N 1
ATOM 541 C CA . ASN A 1 75 ? 2.104 8.826 -0.373 1.00 96.94 75 ASN A CA 1
ATOM 542 C C . ASN A 1 75 ? 1.836 7.967 -1.612 1.00 96.94 75 ASN A C 1
ATOM 544 O O . ASN A 1 75 ? 0.809 8.151 -2.274 1.00 96.94 75 ASN A O 1
ATOM 548 N N . ASP A 1 76 ? 2.713 7.003 -1.884 1.00 94.94 76 ASP A N 1
ATOM 549 C CA . ASP A 1 76 ? 2.540 6.097 -3.013 1.00 94.94 76 ASP A CA 1
ATOM 550 C C . ASP A 1 76 ? 1.325 5.200 -2.787 1.00 94.94 76 ASP A C 1
ATOM 552 O O . ASP A 1 76 ? 0.415 5.172 -3.618 1.00 94.94 76 ASP A O 1
ATOM 556 N N . LEU A 1 77 ? 1.222 4.562 -1.614 1.00 96.69 77 LEU A N 1
ATOM 557 C CA . LEU A 1 77 ? 0.061 3.737 -1.286 1.00 96.69 77 LEU A CA 1
ATOM 558 C C . LEU A 1 77 ? -1.242 4.546 -1.316 1.00 96.69 77 LEU A C 1
ATOM 560 O O . LEU A 1 77 ? -2.240 4.088 -1.876 1.00 96.69 77 LEU A O 1
ATOM 564 N N . LYS A 1 78 ? -1.251 5.752 -0.733 1.00 97.00 78 LYS A N 1
ATOM 565 C CA . LYS A 1 78 ? -2.437 6.618 -0.666 1.00 97.00 78 LYS A CA 1
ATOM 566 C C . LYS A 1 78 ? -2.995 6.931 -2.050 1.00 97.00 78 LYS A C 1
ATOM 568 O O . LYS A 1 78 ? -4.213 7.002 -2.197 1.00 97.00 78 LYS A O 1
ATOM 573 N N . THR A 1 79 ? -2.133 7.081 -3.053 1.00 96.88 79 THR A N 1
ATOM 574 C CA . THR A 1 79 ? -2.553 7.317 -4.439 1.00 96.88 79 THR A CA 1
ATOM 575 C C . THR A 1 79 ? -3.433 6.170 -4.947 1.00 96.88 79 THR A C 1
ATOM 577 O O . THR A 1 79 ? -4.535 6.416 -5.441 1.00 96.88 79 THR A O 1
ATOM 580 N N . TYR A 1 80 ? -3.008 4.918 -4.745 1.00 96.31 80 TYR A N 1
ATOM 581 C CA . TYR A 1 80 ? -3.747 3.729 -5.196 1.00 96.31 80 TYR A CA 1
ATOM 582 C C . TYR A 1 80 ? -4.915 3.337 -4.285 1.00 96.31 80 TYR A C 1
ATOM 584 O O . TYR A 1 80 ? -5.903 2.750 -4.727 1.00 96.31 80 TYR A O 1
ATOM 592 N N . ALA A 1 81 ? -4.827 3.666 -2.998 1.00 95.06 81 ALA A N 1
ATOM 593 C CA . ALA A 1 81 ? -5.949 3.528 -2.081 1.00 95.06 81 ALA A CA 1
ATOM 594 C C . ALA A 1 81 ? -7.077 4.509 -2.443 1.00 95.06 81 ALA A C 1
ATOM 596 O O . ALA A 1 81 ? -8.244 4.123 -2.477 1.00 95.06 81 ALA A O 1
ATOM 597 N N . GLY A 1 82 ? -6.731 5.760 -2.762 1.00 96.50 82 GLY A N 1
ATOM 598 C CA . GLY A 1 82 ? -7.687 6.827 -3.061 1.00 96.50 82 GLY A CA 1
ATOM 599 C C . GLY A 1 82 ? -8.368 6.706 -4.424 1.00 96.50 82 GLY A C 1
ATOM 600 O O . GLY A 1 82 ? -9.509 7.132 -4.570 1.00 96.50 82 GLY A O 1
ATOM 601 N N . ASN A 1 83 ? -7.706 6.102 -5.414 1.00 96.25 83 ASN A N 1
ATOM 602 C CA . ASN A 1 83 ? -8.275 5.893 -6.750 1.00 96.25 83 ASN A CA 1
ATOM 603 C C . ASN A 1 83 ? -8.978 4.526 -6.917 1.00 96.25 83 ASN A C 1
ATOM 605 O O . ASN A 1 83 ? -9.440 4.198 -8.008 1.00 96.25 83 ASN A O 1
ATOM 609 N N . GLY A 1 84 ? -9.053 3.723 -5.850 1.00 95.81 84 GLY A N 1
ATOM 610 C CA . GLY A 1 84 ? -9.758 2.440 -5.823 1.00 95.81 84 GLY A CA 1
ATOM 611 C C . GLY A 1 84 ? -8.990 1.247 -6.397 1.00 95.81 84 GLY A C 1
ATOM 612 O O . GLY A 1 84 ? -9.450 0.119 -6.222 1.00 95.81 84 GLY A O 1
ATOM 613 N N . TYR A 1 85 ? -7.820 1.445 -7.015 1.00 96.19 85 TYR A N 1
ATOM 614 C CA . TYR A 1 85 ? -7.031 0.346 -7.585 1.00 96.19 85 TYR A CA 1
ATOM 615 C C . TYR A 1 85 ? -6.507 -0.614 -6.525 1.00 96.19 85 TYR A C 1
ATOM 617 O O . TYR A 1 85 ? -6.524 -1.819 -6.752 1.00 96.19 85 TYR A O 1
ATOM 625 N N . LEU A 1 86 ? -6.101 -0.113 -5.352 1.00 95.62 86 LEU A N 1
ATOM 626 C CA . LEU A 1 86 ? -5.633 -0.983 -4.274 1.00 95.62 86 LEU A CA 1
ATOM 627 C C . LEU A 1 86 ? -6.718 -1.997 -3.899 1.00 95.62 86 LEU A C 1
ATOM 629 O O . LEU A 1 86 ? -6.472 -3.196 -3.925 1.00 95.62 86 LEU A O 1
ATOM 633 N N . LYS A 1 87 ? -7.938 -1.520 -3.618 1.00 95.81 87 LYS A N 1
ATOM 634 C CA . LYS A 1 87 ? -9.071 -2.386 -3.275 1.00 95.81 87 LYS A CA 1
ATOM 635 C C . LYS A 1 87 ? -9.460 -3.279 -4.456 1.00 95.81 87 LYS A C 1
ATOM 637 O O . LYS A 1 87 ? -9.603 -4.480 -4.271 1.00 95.81 87 LYS A O 1
ATOM 642 N N . GLY A 1 88 ? -9.623 -2.710 -5.650 1.00 97.19 88 GLY A N 1
ATOM 643 C CA . GLY A 1 88 ? -10.064 -3.450 -6.834 1.00 97.19 88 GLY A CA 1
ATOM 644 C C . GLY A 1 88 ? -9.131 -4.607 -7.192 1.00 97.19 88 GLY A C 1
ATOM 645 O O . GLY A 1 88 ? -9.608 -5.721 -7.415 1.00 97.19 88 GLY A O 1
ATOM 646 N N . ASN A 1 89 ? -7.815 -4.374 -7.157 1.00 95.88 89 ASN A N 1
ATOM 647 C CA . ASN A 1 89 ? -6.809 -5.384 -7.477 1.00 95.88 89 ASN A CA 1
ATOM 648 C C . ASN A 1 89 ? -6.731 -6.485 -6.407 1.00 95.88 89 ASN A C 1
AT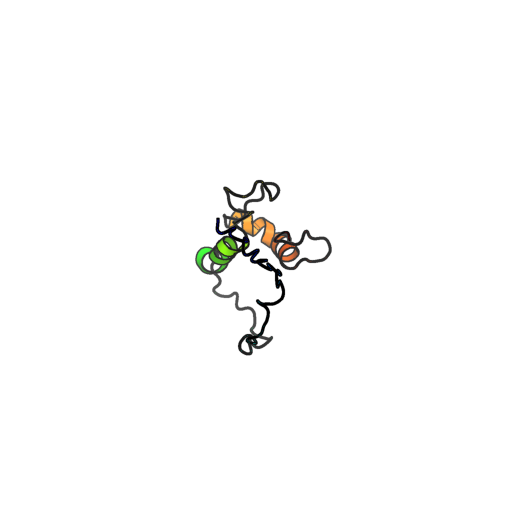OM 650 O O . ASN A 1 89 ? -6.686 -7.658 -6.772 1.00 95.88 89 ASN A O 1
ATOM 654 N N . ILE A 1 90 ? -6.760 -6.156 -5.104 1.00 95.25 90 ILE A N 1
ATOM 655 C CA . ILE A 1 90 ? -6.676 -7.180 -4.038 1.00 95.25 90 ILE A CA 1
ATOM 656 C C . ILE A 1 90 ? -7.962 -8.000 -3.899 1.00 95.25 90 ILE A C 1
ATOM 658 O O . ILE A 1 90 ? -7.905 -9.153 -3.487 1.00 95.25 90 ILE A O 1
ATOM 662 N N . THR A 1 91 ? -9.124 -7.436 -4.253 1.00 95.81 91 THR A N 1
ATOM 663 C CA . THR A 1 91 ? -10.398 -8.177 -4.258 1.00 95.81 91 THR A CA 1
ATOM 664 C C . THR A 1 91 ? -10.692 -8.861 -5.588 1.00 95.81 91 THR A C 1
ATOM 666 O O . THR A 1 91 ? -11.739 -9.488 -5.712 1.00 95.81 91 THR A O 1
ATOM 669 N N . HIS A 1 92 ? -9.816 -8.705 -6.589 1.00 95.50 92 HIS A N 1
ATOM 670 C CA . HIS A 1 92 ? -9.979 -9.266 -7.936 1.00 95.50 92 HIS A CA 1
ATOM 671 C C . HIS A 1 92 ? -11.311 -8.832 -8.571 1.00 95.50 92 HIS A C 1
ATOM 673 O O . HIS A 1 92 ? -12.034 -9.623 -9.173 1.00 95.50 92 HIS A O 1
ATOM 679 N N . ALA A 1 93 ? -11.670 -7.559 -8.385 1.00 96.81 93 ALA A N 1
ATOM 680 C CA . ALA A 1 93 ? -12.925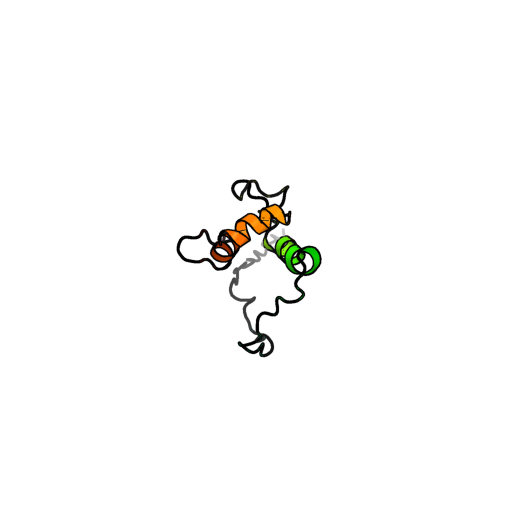 -7.017 -8.888 1.00 96.81 93 ALA A CA 1
ATOM 681 C C . ALA A 1 93 ? -12.933 -6.973 -10.427 1.00 96.81 93 ALA A C 1
ATOM 683 O O . ALA A 1 93 ? -11.904 -6.747 -11.065 1.00 96.81 93 ALA A O 1
ATOM 684 N N . THR A 1 94 ? -14.110 -7.140 -11.035 1.00 96.69 94 THR A N 1
ATOM 685 C CA . THR A 1 94 ? -14.274 -7.073 -12.494 1.00 96.69 94 THR A CA 1
ATOM 686 C C . THR A 1 94 ? -13.714 -5.764 -13.054 1.00 96.69 94 THR A C 1
ATOM 688 O O . THR A 1 94 ? -14.063 -4.684 -12.582 1.00 96.69 94 THR A O 1
ATOM 691 N N . GLY A 1 95 ? -12.865 -5.866 -14.079 1.00 94.94 95 GLY A N 1
ATOM 692 C CA . GLY A 1 95 ? -12.206 -4.715 -14.707 1.00 94.94 95 GLY A CA 1
ATOM 693 C C . GLY A 1 95 ? -10.876 -4.301 -14.066 1.00 94.94 95 GLY A C 1
ATOM 694 O O . GLY A 1 95 ? -10.228 -3.398 -14.586 1.00 94.94 95 GLY A O 1
ATOM 695 N N . TYR A 1 96 ? -10.444 -4.969 -12.993 1.00 95.44 96 TYR A N 1
ATOM 696 C CA . TYR A 1 96 ? -9.137 -4.779 -12.360 1.00 95.44 96 TYR A CA 1
ATOM 697 C C . TYR A 1 96 ? -8.205 -5.963 -12.640 1.00 95.44 96 TYR A C 1
ATOM 699 O O . TYR A 1 96 ? -8.649 -7.072 -12.942 1.00 95.44 96 TYR A O 1
ATOM 707 N N . ILE A 1 97 ? -6.896 -5.733 -12.518 1.00 92.38 97 ILE A N 1
ATOM 708 C CA . ILE A 1 97 ? -5.893 -6.796 -12.602 1.00 92.38 97 ILE A CA 1
ATOM 709 C C . ILE A 1 97 ? -5.740 -7.401 -11.203 1.00 92.38 97 ILE A C 1
ATOM 711 O O . ILE A 1 97 ? -5.249 -6.737 -10.289 1.00 92.38 97 ILE A O 1
ATOM 715 N N . GLY A 1 98 ? -6.189 -8.647 -11.039 1.00 94.62 98 GLY A N 1
ATOM 716 C CA . GLY A 1 98 ? -6.123 -9.367 -9.767 1.00 94.62 98 GLY A CA 1
ATOM 717 C C . GLY A 1 98 ? -4.682 -9.569 -9.301 1.00 94.62 98 GLY A C 1
ATOM 718 O O . GLY A 1 98 ? -3.850 -10.076 -10.052 1.00 94.62 98 GLY A O 1
ATOM 719 N N . MET A 1 99 ? -4.394 -9.163 -8.063 1.00 93.25 99 MET A N 1
ATOM 720 C CA . MET A 1 99 ? -3.074 -9.284 -7.438 1.00 93.25 99 MET A CA 1
ATOM 721 C C . MET A 1 99 ? -3.158 -10.053 -6.106 1.00 93.25 99 MET A C 1
ATOM 723 O O . MET A 1 99 ? -4.172 -9.937 -5.411 1.00 93.25 99 MET A O 1
ATOM 727 N N . PRO A 1 100 ? -2.111 -10.802 -5.708 1.00 89.44 100 PRO A N 1
ATOM 728 C CA . PRO A 1 100 ? -0.894 -11.087 -6.476 1.00 89.44 100 PRO A CA 1
ATOM 729 C C . PRO A 1 100 ? -1.176 -11.968 -7.704 1.00 89.44 100 PRO A C 1
ATOM 731 O O . PRO A 1 100 ? -2.184 -12.674 -7.746 1.00 89.44 100 PRO A O 1
ATOM 734 N N . TYR A 1 101 ? -0.302 -11.892 -8.712 1.00 84.56 101 TYR A N 1
ATOM 735 C CA . TYR A 1 101 ? -0.388 -12.761 -9.887 1.00 84.56 101 TYR A CA 1
ATOM 736 C C . TYR A 1 101 ? -0.214 -14.229 -9.467 1.00 84.56 101 TYR A C 1
ATOM 738 O O . TYR A 1 101 ? 0.604 -14.525 -8.593 1.00 84.56 101 TYR A O 1
ATOM 746 N N . GLY A 1 102 ? -1.019 -15.114 -10.061 1.00 66.81 102 GLY A N 1
ATOM 747 C CA . GLY A 1 102 ? -0.949 -16.565 -9.851 1.00 66.81 102 GLY A CA 1
ATOM 748 C C . GLY A 1 102 ? 0.231 -17.223 -10.552 1.00 66.81 102 GLY A C 1
ATOM 749 O O . GLY A 1 102 ? 0.661 -16.694 -11.601 1.00 66.81 102 GLY A O 1
#

Radius of gyration: 21.64 Å; Cα contacts (8 Å, |Δi|>4): 68; chains: 1; bounding box: 51×68×30 Å

pLDDT: mean 80.7, std 18.56, range [43.09, 97.62]